Protein AF-A0A357AVV1-F1 (afdb_monomer)

Se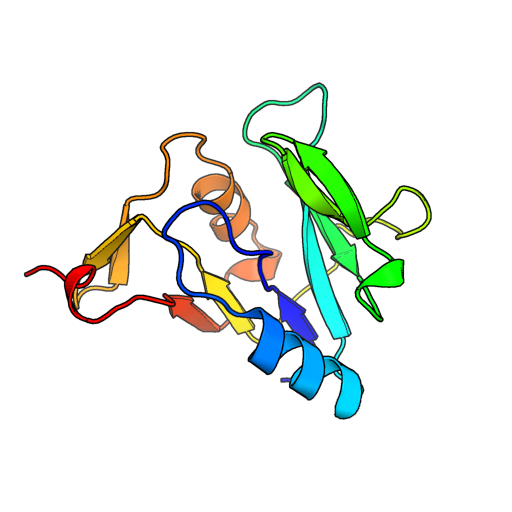quence (125 aa):
AAEVLAYWPARNELDPRPLIAELWGRGARVLLPRCRPDQPGVADLAGVACEADLVVGAFSIMEPGPACAVTSEAAPDVVLVPGVAFDRQGRRLGFGGGYYDRLLALPNLARALKIGLAHAFQVRD

Nearest PDB structures (foldseek):
  2jcb-assembly2_B  TM=8.888E-01  e=8.003E-10  Bacillus anthracis str. Ames
  3hy6-assembly1_A  TM=8.588E-01  e=2.681E-09  Homo sapiens
  3hy4-assembly1_A  TM=8.627E-01  e=3.045E-09  Homo sapiens
  1ydm-assembly1_B  TM=8.196E-01  e=1.574E-07  Bacillus subtilis
  1ydm-assembly1_C  TM=8.164E-01  e=1.477E-07  Bacillus subtilis

Solvent-accessible surface area (backbone atoms only — not comparable to full-atom values): 7191 Å² total; per-residue (Å²): 116,66,28,35,33,44,62,66,63,54,94,87,35,52,76,45,60,72,59,51,53,52,36,41,75,71,69,29,48,36,28,33,57,29,72,42,91,93,40,89,40,42,56,47,38,21,56,49,82,52,75,87,46,43,35,81,45,71,96,77,31,61,19,58,27,90,86,36,62,68,47,92,78,64,60,33,50,32,33,52,40,78,36,66,33,36,33,92,87,71,52,73,40,61,96,74,63,48,37,65,64,54,53,60,64,34,76,56,42,63,81,25,48,76,42,78,46,66,52,77,88,28,54,47,133

Foldseek 3Di:
DLEEEEECDDDPWDHCVVVVVVCLVVNRWYWYWADDPVDFLETFIFTDNDQVQWDQHPPRTTHGDPPTDTDPQDQGQAYEDIAQAAEPVGDGHHPPRNNVVVVCPRPSNVNHHYHYGDDPVRYDD

Secondary structure (DSSP, 8-state):
--EEE-----TTS---HHHHHHHHHTT-EEEEEEE-TTSTT-EEEEEESSGGGEEE-GGG-EEE-TTS-EES----SEEEE--SEEETTS-EE--SS-HHHHHHTSGGGTTSEEEE---GGGEE-

Mean predicted aligned error: 2.96 Å

Radius of gyration: 13.74 Å; Cα contacts (8 Å, |Δi|>4): 246; chains: 1; bounding box: 31×28×39 Å

Structure (mmCIF, N/CA/C/O backbone):
data_AF-A0A357AVV1-F1
#
_entry.id   AF-A0A357AVV1-F1
#
loop_
_atom_site.group_PDB
_atom_site.id
_atom_site.type_symbol
_atom_site.label_atom_id
_atom_si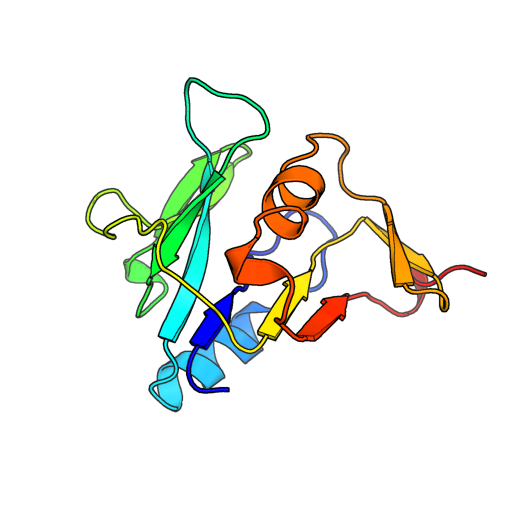te.label_alt_id
_atom_site.label_comp_id
_atom_site.label_asym_id
_atom_site.label_entity_id
_atom_site.label_seq_id
_atom_site.pdbx_PDB_ins_code
_atom_site.Cartn_x
_atom_site.Cartn_y
_atom_site.Cartn_z
_atom_site.occupancy
_atom_site.B_iso_or_equiv
_atom_site.auth_seq_id
_atom_site.auth_comp_id
_atom_site.auth_asym_id
_atom_site.auth_atom_id
_atom_site.pdbx_PDB_model_num
ATOM 1 N N . ALA A 1 1 ? -15.742 0.073 6.469 1.00 67.81 1 ALA A N 1
ATOM 2 C CA . ALA A 1 1 ? -15.177 0.911 5.400 1.00 67.81 1 ALA A CA 1
ATOM 3 C C . ALA A 1 1 ? -15.766 0.434 4.088 1.00 67.81 1 ALA A C 1
ATOM 5 O O . ALA A 1 1 ? -15.775 -0.773 3.866 1.00 67.81 1 ALA A O 1
ATOM 6 N N . ALA A 1 2 ? -16.309 1.349 3.293 1.00 89.38 2 ALA A N 1
ATOM 7 C CA . ALA A 1 2 ? -16.757 1.077 1.933 1.00 89.38 2 ALA A CA 1
ATOM 8 C C . ALA A 1 2 ? -15.579 1.134 0.943 1.00 89.38 2 ALA A C 1
ATOM 10 O O . ALA A 1 2 ? -15.574 0.388 -0.034 1.00 89.38 2 ALA A O 1
ATOM 11 N N . GLU A 1 3 ? -14.558 1.953 1.228 1.00 96.75 3 GLU A N 1
ATOM 12 C CA . GLU A 1 3 ? -13.348 2.092 0.410 1.00 96.75 3 GLU A CA 1
ATOM 13 C C . GLU A 1 3 ? -12.082 2.039 1.280 1.00 96.75 3 GLU A C 1
ATOM 15 O O . GLU A 1 3 ? -11.978 2.727 2.301 1.00 96.75 3 GLU A O 1
ATOM 20 N N . VAL A 1 4 ? -11.118 1.204 0.890 1.00 98.19 4 VAL A N 1
ATOM 21 C CA . VAL A 1 4 ? -9.863 0.984 1.622 1.00 98.19 4 VAL A CA 1
ATOM 22 C C . VAL A 1 4 ? -8.690 1.118 0.663 1.00 98.19 4 VAL A C 1
ATOM 24 O O . VAL A 1 4 ? -8.627 0.417 -0.344 1.00 98.19 4 VAL A O 1
ATOM 27 N N . LEU A 1 5 ? -7.727 1.971 1.003 1.00 98.38 5 LEU A N 1
ATOM 28 C CA . LEU A 1 5 ? -6.416 1.950 0.368 1.00 98.38 5 LEU A CA 1
ATOM 29 C C . LEU A 1 5 ? -5.519 0.939 1.081 1.00 98.38 5 LEU A C 1
ATOM 31 O O . LEU A 1 5 ? -5.237 1.085 2.271 1.00 98.38 5 LEU A O 1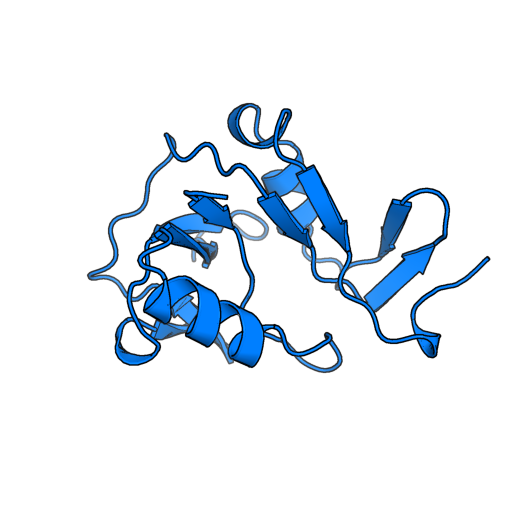
ATOM 35 N N . ALA A 1 6 ? -5.060 -0.064 0.343 1.00 98.12 6 ALA A N 1
ATOM 36 C CA . ALA A 1 6 ? -4.145 -1.089 0.817 1.00 98.12 6 ALA A CA 1
ATOM 37 C C . ALA A 1 6 ? -2.780 -1.000 0.110 1.00 98.12 6 ALA A C 1
ATOM 39 O O . ALA A 1 6 ? -2.498 -0.062 -0.638 1.00 98.12 6 ALA A O 1
ATOM 40 N N . TYR A 1 7 ? -1.920 -1.981 0.368 1.00 97.56 7 TYR A N 1
ATOM 41 C CA . TYR A 1 7 ? -0.654 -2.184 -0.330 1.00 97.56 7 TYR A CA 1
ATOM 42 C C . TYR A 1 7 ? -0.516 -3.651 -0.715 1.00 97.56 7 TYR A C 1
ATOM 44 O O . TYR A 1 7 ? -1.127 -4.515 -0.088 1.00 97.56 7 TYR A O 1
ATOM 52 N N . TRP A 1 8 ? 0.297 -3.936 -1.727 1.00 96.94 8 TRP A N 1
ATOM 53 C CA . TRP A 1 8 ? 0.762 -5.296 -1.964 1.00 96.94 8 TRP A CA 1
ATOM 54 C C . TRP A 1 8 ? 2.104 -5.485 -1.252 1.00 96.94 8 TRP A C 1
ATOM 56 O O . TRP A 1 8 ? 2.953 -4.597 -1.361 1.00 96.94 8 TRP A O 1
ATOM 66 N N . PRO A 1 9 ? 2.300 -6.571 -0.484 1.00 94.12 9 PRO A N 1
ATOM 67 C CA . PRO A 1 9 ? 3.434 -6.674 0.425 1.00 94.12 9 PRO A CA 1
ATOM 68 C C . PRO A 1 9 ? 4.759 -6.738 -0.329 1.00 94.12 9 PRO A C 1
ATOM 70 O O . PRO A 1 9 ? 4.897 -7.469 -1.313 1.00 94.12 9 PRO A O 1
ATOM 73 N N . ALA A 1 10 ? 5.754 -6.020 0.183 1.00 92.00 10 ALA A N 1
ATOM 74 C CA . ALA A 1 10 ? 7.118 -6.050 -0.310 1.00 92.00 10 ALA A CA 1
ATOM 75 C C . ALA A 1 10 ? 8.104 -6.476 0.785 1.00 92.00 10 ALA A C 1
ATOM 77 O O . ALA A 1 10 ? 8.113 -5.949 1.899 1.00 92.00 10 ALA A O 1
ATOM 78 N N . ARG A 1 11 ? 9.032 -7.376 0.435 1.00 90.44 11 ARG A N 1
ATOM 79 C CA . ARG A 1 11 ? 10.144 -7.806 1.303 1.00 90.44 11 ARG A CA 1
ATOM 80 C C . ARG A 1 11 ? 9.647 -8.315 2.669 1.00 90.44 11 ARG A C 1
ATOM 82 O O . ARG A 1 11 ? 9.030 -9.367 2.723 1.00 90.44 11 ARG A O 1
ATOM 89 N N . ASN A 1 12 ? 9.934 -7.578 3.745 1.00 89.69 12 ASN A N 1
ATOM 90 C CA . ASN A 1 12 ? 9.638 -7.946 5.134 1.00 89.69 12 ASN A CA 1
ATOM 91 C C . ASN A 1 12 ? 8.446 -7.160 5.707 1.00 89.69 12 ASN A C 1
ATOM 93 O O . ASN A 1 12 ? 8.330 -7.015 6.924 1.00 89.69 12 ASN A O 1
ATOM 97 N N . GLU A 1 13 ? 7.614 -6.570 4.851 1.00 94.56 13 GLU A N 1
ATOM 98 C CA . GLU A 1 13 ? 6.350 -5.978 5.280 1.00 94.56 13 GLU A CA 1
ATOM 99 C C . GLU A 1 13 ? 5.375 -7.071 5.731 1.00 94.56 13 GLU A C 1
ATOM 101 O O . GLU A 1 13 ? 5.384 -8.186 5.206 1.00 94.56 13 GLU A O 1
ATOM 106 N N . LEU A 1 14 ? 4.507 -6.736 6.689 1.00 96.00 14 LEU A N 1
ATOM 107 C CA . LEU A 1 14 ? 3.407 -7.617 7.065 1.00 96.00 14 LEU A CA 1
ATOM 108 C C . LEU A 1 14 ? 2.509 -7.860 5.846 1.00 96.00 14 LEU A C 1
ATOM 110 O O . LEU A 1 14 ? 2.279 -6.940 5.069 1.00 96.00 14 LEU A O 1
ATOM 114 N N . ASP A 1 15 ? 1.996 -9.076 5.680 1.00 96.75 15 ASP A N 1
ATOM 115 C CA . ASP A 1 15 ? 1.187 -9.453 4.521 1.00 96.75 15 ASP A CA 1
ATOM 116 C C . ASP A 1 15 ? -0.297 -9.057 4.698 1.00 96.75 15 ASP A C 1
ATOM 118 O O . ASP A 1 15 ? -0.988 -9.667 5.520 1.00 96.75 15 ASP A O 1
ATOM 122 N N . PRO A 1 16 ? -0.826 -8.070 3.942 1.00 97.25 16 PRO A N 1
ATOM 123 C CA . PRO A 1 16 ? -2.228 -7.675 4.017 1.00 97.25 16 PRO A CA 1
ATOM 124 C C . PRO A 1 16 ? -3.133 -8.482 3.074 1.00 97.25 16 PRO A C 1
ATOM 126 O O . PRO A 1 16 ? -4.346 -8.272 3.095 1.00 97.25 16 PRO A O 1
ATOM 129 N N . ARG A 1 17 ? -2.602 -9.384 2.232 1.00 97.75 17 ARG A N 1
ATOM 130 C CA . ARG A 1 17 ? -3.383 -10.078 1.190 1.00 97.75 17 ARG A CA 1
ATOM 131 C C . ARG A 1 17 ? -4.593 -10.846 1.734 1.00 97.75 17 ARG A C 1
ATOM 133 O O . ARG A 1 17 ? -5.652 -10.732 1.120 1.00 97.75 17 ARG A O 1
ATOM 140 N N . PRO A 1 18 ? -4.524 -11.541 2.891 1.00 97.75 18 PRO A N 1
ATOM 141 C CA . PRO A 1 18 ? -5.712 -12.173 3.467 1.00 97.75 18 PRO A CA 1
ATOM 142 C C . PRO A 1 18 ? -6.825 -11.170 3.806 1.00 97.75 18 PRO A C 1
ATOM 144 O O . PRO A 1 18 ? -8.000 -11.450 3.585 1.00 97.75 18 PRO A O 1
ATOM 147 N N . LEU A 1 19 ? -6.465 -9.977 4.297 1.00 97.62 19 LEU A N 1
ATOM 148 C CA . LEU A 1 19 ? -7.426 -8.907 4.573 1.00 97.62 19 LEU A CA 1
ATOM 149 C C . LEU A 1 19 ? -7.997 -8.322 3.275 1.00 97.62 19 LEU A C 1
ATOM 151 O O . LEU A 1 19 ? -9.192 -8.053 3.206 1.00 97.62 19 LEU A O 1
ATOM 155 N N . ILE A 1 20 ? -7.170 -8.146 2.244 1.00 98.19 20 ILE A N 1
ATOM 156 C CA . ILE A 1 20 ? -7.617 -7.675 0.925 1.00 98.19 20 ILE A CA 1
ATOM 157 C C . ILE A 1 20 ? -8.635 -8.649 0.315 1.00 98.19 20 ILE A C 1
ATOM 159 O O . ILE A 1 20 ? -9.684 -8.212 -0.153 1.00 98.19 20 ILE A O 1
ATOM 163 N N . ALA A 1 21 ? -8.372 -9.956 0.384 1.00 97.94 21 ALA A N 1
ATOM 164 C CA . ALA A 1 21 ? -9.292 -10.980 -0.105 1.00 97.94 21 ALA A CA 1
ATOM 165 C C . ALA A 1 21 ? -10.657 -10.925 0.604 1.00 97.94 21 ALA A C 1
ATOM 167 O O . ALA A 1 21 ? -11.701 -10.983 -0.045 1.00 97.94 21 ALA A O 1
ATOM 168 N N . GLU A 1 22 ? -10.656 -10.738 1.926 1.00 97.56 22 GLU A N 1
ATOM 169 C CA . GLU A 1 22 ? -11.882 -10.556 2.709 1.00 97.56 22 GLU A CA 1
ATOM 170 C C . GLU A 1 22 ? -12.629 -9.267 2.325 1.00 97.56 22 GLU A C 1
ATOM 172 O O . GLU A 1 22 ? -13.855 -9.262 2.217 1.00 97.56 22 GLU A O 1
ATOM 177 N N . LEU A 1 23 ? -11.908 -8.165 2.090 1.00 97.75 23 LEU A N 1
ATOM 178 C CA . LEU A 1 23 ? -12.500 -6.898 1.652 1.00 97.75 23 LEU A CA 1
ATOM 179 C C . LEU A 1 23 ? -13.187 -7.039 0.288 1.00 97.75 23 LEU A C 1
ATOM 181 O O . LEU A 1 23 ? -14.325 -6.589 0.140 1.00 97.75 23 LEU A O 1
ATOM 185 N N . TRP A 1 24 ? -12.547 -7.715 -0.669 1.00 97.44 24 TRP A N 1
ATOM 186 C CA . TRP A 1 24 ? -13.167 -8.046 -1.954 1.00 97.44 24 TRP A CA 1
ATOM 187 C C . TRP A 1 24 ? -14.418 -8.910 -1.779 1.00 97.44 24 TRP A C 1
ATOM 189 O O . TRP A 1 24 ? -15.458 -8.593 -2.353 1.00 97.44 24 TRP A O 1
ATOM 199 N N . GLY A 1 25 ? -14.364 -9.943 -0.930 1.00 97.12 25 GLY A N 1
ATOM 200 C CA . GLY A 1 25 ? -15.516 -10.806 -0.635 1.00 97.12 25 GLY A CA 1
ATOM 201 C C . GLY A 1 25 ? -16.714 -10.060 -0.032 1.00 97.12 25 GLY A C 1
ATOM 202 O O . GLY A 1 25 ? -17.860 -10.459 -0.226 1.00 97.12 25 GLY A O 1
ATOM 203 N N . ARG A 1 26 ? -16.464 -8.938 0.650 1.00 96.25 26 ARG A N 1
ATOM 204 C CA . ARG A 1 26 ? -17.495 -8.047 1.208 1.00 96.25 26 ARG A CA 1
ATOM 205 C C . ARG A 1 26 ? -17.979 -6.969 0.235 1.00 96.25 26 ARG A C 1
ATOM 207 O O . ARG A 1 26 ? -18.829 -6.167 0.614 1.00 96.25 26 ARG 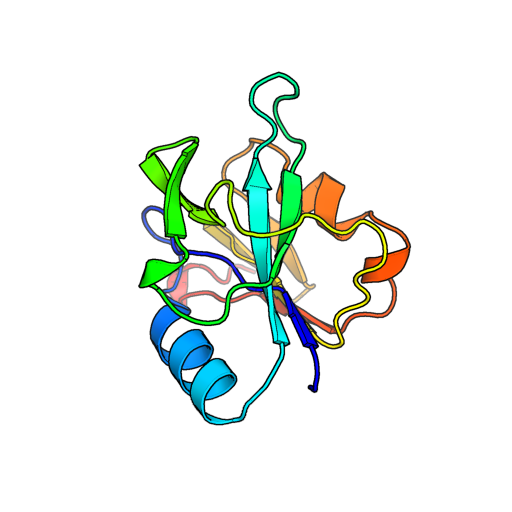A O 1
ATOM 214 N N . GLY A 1 27 ? -17.434 -6.915 -0.980 1.00 96.12 27 GLY A N 1
ATOM 215 C CA . GLY A 1 27 ? -17.748 -5.882 -1.969 1.00 96.12 27 GLY A CA 1
ATOM 216 C C . GLY A 1 27 ? -17.179 -4.501 -1.633 1.00 96.12 27 GLY A C 1
ATOM 217 O O . GLY A 1 27 ? -17.664 -3.501 -2.160 1.00 96.12 27 GLY A O 1
ATOM 218 N N . ALA A 1 28 ? -16.175 -4.416 -0.754 1.00 96.94 28 ALA A N 1
ATOM 219 C CA . ALA A 1 28 ? -15.483 -3.159 -0.496 1.00 96.94 28 ALA A CA 1
ATOM 220 C C . ALA A 1 28 ? -14.619 -2.768 -1.704 1.00 96.94 28 ALA A C 1
ATOM 222 O O . ALA A 1 28 ? -13.991 -3.615 -2.343 1.00 96.94 28 ALA A O 1
ATOM 223 N N . ARG A 1 29 ? -14.535 -1.466 -1.991 1.00 97.38 29 ARG A N 1
ATOM 224 C CA . ARG A 1 29 ? -13.629 -0.946 -3.015 1.00 97.38 29 ARG A CA 1
ATOM 225 C C . ARG A 1 29 ? -12.208 -0.926 -2.459 1.00 97.38 29 ARG A C 1
ATOM 227 O O . ARG A 1 29 ? -11.902 -0.143 -1.561 1.00 97.38 29 ARG A O 1
ATOM 234 N N . VAL A 1 30 ? -11.341 -1.783 -2.990 1.00 98.31 30 VAL A N 1
ATOM 235 C CA . VAL A 1 30 ? -9.919 -1.804 -2.630 1.00 98.31 30 VAL A CA 1
ATOM 236 C C . VAL A 1 30 ? -9.134 -0.992 -3.649 1.00 98.31 30 VAL A C 1
ATOM 238 O O . VAL A 1 30 ? -9.205 -1.240 -4.852 1.00 98.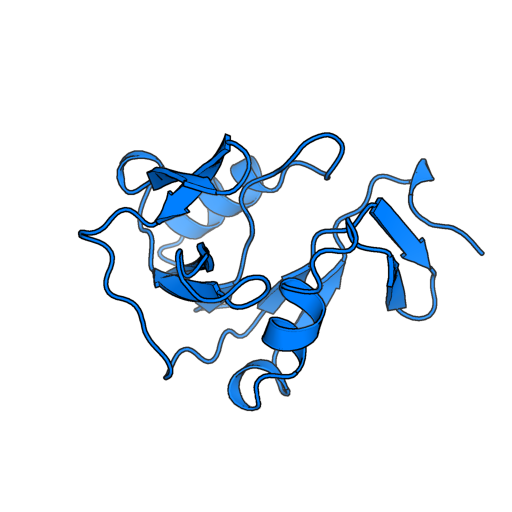31 30 VAL A O 1
ATOM 241 N N . LEU A 1 31 ? -8.383 -0.015 -3.156 1.00 98.38 31 LEU A N 1
ATOM 242 C CA . LEU A 1 31 ? -7.416 0.752 -3.927 1.00 98.38 31 LEU A CA 1
ATOM 243 C C . LEU A 1 31 ? -6.014 0.227 -3.626 1.00 98.38 31 LEU A C 1
ATOM 245 O O . LEU A 1 31 ? -5.707 -0.080 -2.473 1.00 98.38 31 LEU A O 1
ATOM 249 N N . LEU A 1 32 ? -5.153 0.189 -4.638 1.00 98.12 32 LEU A N 1
ATOM 250 C CA . LEU A 1 32 ? -3.715 -0.023 -4.477 1.00 98.12 32 LEU A CA 1
ATOM 251 C C . LEU A 1 32 ? -2.934 1.100 -5.175 1.00 98.12 32 LEU A C 1
ATOM 253 O O . LEU A 1 32 ? -3.425 1.673 -6.157 1.00 98.12 32 LEU A O 1
ATOM 257 N N . PRO A 1 33 ? -1.726 1.433 -4.685 1.00 97.00 33 PRO A N 1
ATOM 258 C CA . PRO A 1 33 ? -0.844 2.363 -5.369 1.00 97.00 33 PRO A CA 1
ATOM 259 C C . PRO A 1 33 ? -0.274 1.736 -6.649 1.00 97.00 33 PRO A C 1
ATOM 261 O O . PRO A 1 33 ? 0.123 0.572 -6.659 1.00 97.00 33 PRO A O 1
ATOM 264 N N . ARG A 1 34 ? -0.186 2.537 -7.711 1.00 97.06 34 ARG A N 1
ATOM 265 C CA . ARG A 1 34 ? 0.529 2.233 -8.954 1.00 97.06 34 ARG A CA 1
ATOM 266 C C . ARG A 1 34 ? 1.613 3.278 -9.174 1.00 97.06 34 ARG A C 1
ATOM 268 O O . ARG A 1 34 ? 1.303 4.465 -9.287 1.00 97.06 34 ARG A O 1
ATOM 275 N N . CYS A 1 35 ? 2.874 2.869 -9.208 1.00 95.44 35 CYS A N 1
ATOM 276 C CA . CYS A 1 35 ? 4.000 3.784 -9.355 1.00 95.44 35 CYS A CA 1
ATOM 277 C C . CYS A 1 35 ? 3.985 4.434 -10.744 1.00 95.44 35 CYS A C 1
ATOM 279 O O . CYS A 1 35 ? 3.749 3.769 -11.753 1.00 95.44 35 CYS A O 1
ATOM 281 N N . ARG A 1 36 ? 4.280 5.737 -10.819 1.00 93.94 36 ARG A N 1
ATOM 282 C CA . ARG A 1 36 ? 4.470 6.418 -12.105 1.00 93.94 36 ARG A CA 1
ATOM 283 C C . ARG A 1 36 ? 5.881 6.129 -12.636 1.00 93.94 36 ARG A C 1
ATOM 285 O O . ARG A 1 36 ? 6.837 6.531 -11.970 1.00 93.94 36 ARG A O 1
ATOM 292 N N . PRO A 1 37 ? 6.041 5.511 -13.824 1.00 88.56 37 PRO A N 1
ATOM 293 C CA . PRO A 1 37 ? 7.359 5.154 -14.360 1.00 88.56 37 PRO A CA 1
ATOM 294 C C . PRO A 1 37 ? 8.325 6.343 -14.463 1.00 88.56 37 PRO A C 1
ATOM 296 O O . PRO A 1 37 ? 9.499 6.218 -14.128 1.00 88.56 37 PRO A O 1
ATOM 299 N N . ASP A 1 38 ? 7.808 7.515 -14.841 1.00 91.81 38 ASP A N 1
ATOM 300 C CA . ASP A 1 38 ? 8.616 8.710 -15.119 1.00 91.81 38 ASP A CA 1
ATOM 301 C C . ASP A 1 38 ? 8.739 9.672 -13.923 1.00 91.81 38 ASP A C 1
ATOM 303 O O . ASP A 1 38 ? 9.336 10.742 -14.039 1.00 91.81 38 ASP A O 1
ATOM 307 N N . GLN A 1 39 ? 8.148 9.341 -12.768 1.00 93.19 39 GLN A N 1
ATOM 308 C CA . GLN A 1 39 ? 8.118 10.219 -11.590 1.00 93.19 39 GLN A CA 1
ATOM 309 C C . GLN A 1 39 ? 8.435 9.430 -10.310 1.00 93.19 39 GLN A C 1
ATOM 311 O O . GLN A 1 39 ? 7.521 9.052 -9.568 1.00 93.19 39 GLN A O 1
ATOM 316 N N . PRO A 1 40 ? 9.728 9.195 -10.012 1.00 91.94 40 PRO A N 1
ATOM 317 C CA . PRO A 1 40 ? 10.142 8.472 -8.818 1.00 91.94 40 PRO A CA 1
ATOM 318 C C . PRO A 1 40 ? 9.540 9.058 -7.539 1.00 91.94 40 PRO A C 1
ATOM 320 O O . PRO A 1 40 ? 9.612 10.259 -7.274 1.00 91.94 40 PRO A O 1
ATOM 323 N N . GLY A 1 41 ? 8.967 8.186 -6.716 1.00 93.00 41 GLY A N 1
ATOM 324 C CA . GLY A 1 41 ? 8.338 8.568 -5.455 1.00 93.00 41 GLY A CA 1
ATOM 325 C C . GLY A 1 41 ? 6.887 9.033 -5.579 1.00 93.00 41 GLY A C 1
ATOM 326 O O . GLY A 1 41 ? 6.307 9.400 -4.558 1.00 93.00 41 GLY A O 1
ATOM 327 N N . VAL A 1 42 ? 6.302 9.019 -6.780 1.00 94.56 42 VAL A N 1
ATOM 328 C CA . VAL A 1 42 ? 4.891 9.344 -7.031 1.00 94.56 42 VAL A CA 1
ATOM 329 C C . VAL A 1 42 ? 4.136 8.082 -7.443 1.00 94.56 42 VAL A C 1
ATOM 331 O O . VAL A 1 42 ? 4.574 7.340 -8.322 1.00 94.56 42 VAL A O 1
ATOM 334 N N . ALA A 1 43 ? 2.983 7.851 -6.817 1.00 95.00 43 ALA A N 1
ATOM 335 C CA . ALA A 1 43 ? 2.067 6.776 -7.174 1.00 95.00 43 ALA A CA 1
ATOM 336 C C . ALA A 1 43 ? 0.651 7.323 -7.363 1.00 95.00 43 ALA A C 1
ATOM 338 O O . ALA A 1 43 ? 0.211 8.193 -6.611 1.00 95.00 43 ALA A O 1
ATOM 339 N N . ASP A 1 44 ? -0.046 6.786 -8.358 1.00 95.94 44 ASP A N 1
ATOM 340 C CA . ASP A 1 44 ? -1.479 6.971 -8.545 1.00 95.94 44 ASP A CA 1
ATOM 341 C C . ASP A 1 44 ? -2.257 5.916 -7.757 1.00 95.94 44 ASP A C 1
ATOM 343 O O . ASP A 1 44 ? -1.720 4.865 -7.408 1.00 95.94 44 ASP A O 1
ATOM 347 N N . LEU A 1 45 ? -3.537 6.174 -7.499 1.00 97.31 45 LEU A N 1
ATOM 348 C CA . LEU A 1 45 ? -4.439 5.197 -6.895 1.00 97.31 45 LEU A CA 1
ATOM 349 C C . LEU A 1 45 ? -5.299 4.563 -7.979 1.00 97.31 45 LEU A C 1
ATOM 351 O O . LEU A 1 45 ? -5.894 5.274 -8.789 1.00 97.31 45 LEU A O 1
ATOM 355 N N . ALA A 1 46 ? -5.400 3.238 -7.977 1.00 97.94 46 ALA A N 1
ATOM 356 C CA . ALA A 1 46 ? -6.291 2.509 -8.868 1.00 97.94 46 ALA A CA 1
ATOM 357 C C . ALA A 1 46 ? -7.060 1.433 -8.097 1.00 97.94 46 ALA A C 1
ATOM 359 O O . ALA A 1 46 ? -6.535 0.812 -7.171 1.00 97.94 46 ALA A O 1
ATOM 360 N N . GLY A 1 47 ? -8.327 1.254 -8.471 1.00 97.56 47 GLY A N 1
ATOM 361 C CA . GLY A 1 47 ? -9.188 0.227 -7.895 1.00 97.56 47 GLY A CA 1
ATOM 362 C C . GLY A 1 47 ? -8.895 -1.141 -8.490 1.00 97.56 47 GLY A C 1
ATOM 363 O O . GLY A 1 47 ? -8.667 -1.245 -9.693 1.00 97.56 47 GLY A O 1
ATOM 364 N N . VAL A 1 48 ? -8.933 -2.165 -7.645 1.00 97.81 48 VAL A N 1
ATOM 365 C CA . VAL A 1 48 ? -8.751 -3.570 -8.024 1.00 97.81 48 VAL A CA 1
ATOM 366 C C . VAL A 1 48 ? -9.855 -4.408 -7.389 1.00 97.81 48 VAL A C 1
ATOM 368 O O . VAL A 1 48 ? -10.237 -4.174 -6.239 1.00 97.81 48 VAL A O 1
ATOM 371 N N . ALA A 1 49 ? -10.385 -5.366 -8.140 1.00 96.31 49 ALA A N 1
ATOM 372 C CA . ALA A 1 49 ? -11.448 -6.267 -7.708 1.00 96.31 49 ALA A CA 1
ATOM 373 C C . ALA A 1 49 ? -10.916 -7.660 -7.349 1.00 96.31 49 ALA A C 1
ATOM 375 O O . ALA A 1 49 ? -11.561 -8.386 -6.594 1.00 9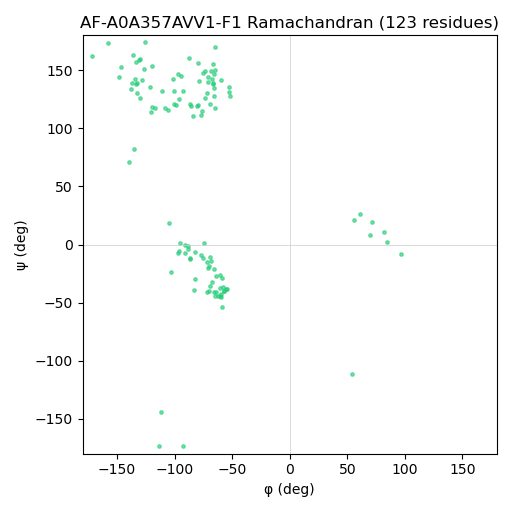6.31 49 ALA A O 1
ATOM 376 N N . CYS A 1 50 ? -9.757 -8.043 -7.886 1.00 96.75 50 CYS A N 1
ATOM 377 C CA . CYS A 1 50 ? -9.114 -9.314 -7.588 1.00 96.75 50 CYS A CA 1
ATOM 378 C C . CYS A 1 50 ? -7.607 -9.284 -7.881 1.00 96.75 50 CYS A C 1
ATOM 380 O O . CYS A 1 50 ? -7.079 -8.340 -8.463 1.00 96.75 50 CYS A O 1
ATOM 382 N N . GLU A 1 51 ? -6.903 -10.353 -7.510 1.00 96.94 51 GLU A N 1
ATOM 383 C CA . GLU A 1 51 ? -5.465 -10.487 -7.774 1.00 96.94 51 GLU A CA 1
ATOM 384 C C . GLU A 1 51 ? -5.133 -10.550 -9.277 1.00 96.94 51 GLU A C 1
ATOM 386 O O . GLU A 1 51 ? -4.061 -10.111 -9.681 1.00 96.94 51 GLU A O 1
ATOM 391 N N . ALA A 1 52 ? -6.062 -11.016 -10.122 1.00 97.25 52 ALA A N 1
ATOM 392 C CA . ALA A 1 52 ? -5.869 -11.062 -11.576 1.00 97.25 52 ALA A CA 1
ATOM 393 C C . ALA A 1 52 ? -5.820 -9.668 -12.233 1.00 97.25 52 ALA A C 1
ATOM 395 O O . ALA A 1 52 ? -5.372 -9.546 -13.372 1.00 97.25 52 ALA A O 1
ATOM 396 N N . ASP A 1 53 ? -6.234 -8.620 -11.514 1.00 97.56 53 ASP A N 1
ATOM 397 C CA . ASP A 1 53 ? -6.105 -7.232 -11.962 1.00 97.56 53 ASP A CA 1
ATOM 398 C C . ASP A 1 53 ? -4.672 -6.700 -11.815 1.00 97.56 53 ASP A C 1
ATOM 400 O O . ASP A 1 53 ? -4.369 -5.594 -12.273 1.00 97.56 53 ASP A O 1
ATOM 404 N N . LEU A 1 54 ? -3.789 -7.452 -11.151 1.00 97.81 54 LEU A N 1
ATOM 405 C CA . LEU A 1 54 ? -2.438 -7.024 -10.829 1.00 97.81 54 LEU A CA 1
ATOM 406 C C . LEU A 1 54 ? -1.414 -7.532 -11.841 1.00 97.81 54 LEU A C 1
ATOM 408 O O . LEU A 1 54 ? -1.492 -8.645 -12.357 1.00 97.81 54 LEU A O 1
ATOM 412 N N . VAL A 1 55 ? -0.384 -6.723 -12.061 1.00 97.44 55 VAL A N 1
ATOM 413 C CA . VAL A 1 55 ? 0.785 -7.068 -12.875 1.00 97.44 55 VAL A CA 1
ATOM 414 C C . VAL A 1 55 ? 2.059 -6.742 -12.108 1.00 97.44 55 VAL A C 1
ATOM 416 O O . VAL A 1 55 ? 2.049 -5.921 -11.193 1.00 97.44 55 VAL A O 1
ATOM 419 N N . VAL A 1 56 ? 3.175 -7.365 -12.486 1.00 96.75 56 VAL A N 1
ATOM 420 C CA . VAL A 1 56 ? 4.482 -7.020 -11.914 1.00 96.75 56 VAL A CA 1
ATOM 421 C C . VAL A 1 56 ? 4.837 -5.586 -12.317 1.00 96.75 56 VAL A C 1
ATOM 423 O O . VAL A 1 56 ? 4.969 -5.287 -13.503 1.00 96.75 56 VAL A O 1
ATOM 426 N N . GLY A 1 57 ? 4.969 -4.711 -11.322 1.00 92.56 57 GLY A N 1
ATOM 427 C CA . GLY A 1 57 ? 5.263 -3.289 -11.463 1.00 92.56 57 GLY A CA 1
ATOM 428 C C . GLY A 1 57 ? 6.654 -2.913 -10.950 1.00 92.56 57 GLY A C 1
ATOM 429 O O . GLY A 1 57 ? 7.630 -3.663 -11.092 1.00 92.56 57 GLY A O 1
ATOM 430 N N . ALA A 1 58 ? 6.765 -1.721 -10.360 1.00 87.88 58 ALA A N 1
ATOM 431 C CA . ALA A 1 58 ? 8.034 -1.218 -9.858 1.00 87.88 58 ALA A CA 1
ATOM 432 C C . ALA A 1 58 ? 8.551 -2.082 -8.697 1.00 87.88 58 ALA A C 1
ATOM 434 O O . ALA A 1 58 ? 7.795 -2.684 -7.937 1.00 87.88 58 ALA A O 1
ATOM 435 N N . PHE A 1 59 ? 9.877 -2.157 -8.555 1.00 86.19 59 PHE A N 1
ATOM 436 C CA . PHE A 1 59 ? 10.541 -2.922 -7.488 1.00 86.19 59 PHE A CA 1
ATOM 437 C C . PHE A 1 59 ? 10.153 -4.414 -7.421 1.00 86.19 59 PHE A C 1
ATOM 439 O O . PHE A 1 59 ? 10.370 -5.047 -6.390 1.00 86.19 59 PHE A O 1
ATOM 446 N N . SER A 1 60 ? 9.631 -4.982 -8.519 1.00 90.25 60 SER A N 1
ATOM 447 C CA . SER A 1 60 ? 9.079 -6.348 -8.577 1.00 90.25 60 SER A CA 1
ATOM 448 C C . SER A 1 60 ? 7.879 -6.578 -7.644 1.00 90.25 60 SER A C 1
ATOM 450 O O . SER A 1 60 ? 7.636 -7.704 -7.215 1.00 90.25 60 SER A O 1
ATOM 452 N N . ILE A 1 61 ? 7.139 -5.516 -7.316 1.00 92.00 61 ILE A N 1
ATOM 453 C CA . ILE A 1 61 ? 5.909 -5.563 -6.517 1.00 92.00 61 ILE A CA 1
ATOM 454 C C . ILE A 1 61 ? 4.714 -5.635 -7.473 1.00 92.00 61 ILE A C 1
ATOM 456 O O . ILE A 1 61 ? 4.752 -5.053 -8.555 1.00 92.00 61 ILE A O 1
ATOM 460 N N . MET A 1 62 ? 3.658 -6.356 -7.097 1.00 96.81 62 MET A N 1
ATOM 461 C CA . MET A 1 62 ? 2.420 -6.367 -7.877 1.00 96.81 62 MET A CA 1
ATOM 462 C C . MET A 1 62 ? 1.686 -5.032 -7.720 1.00 96.81 62 MET A C 1
ATOM 464 O O . MET A 1 62 ? 1.451 -4.574 -6.602 1.00 96.81 62 MET A O 1
ATOM 468 N N . GLU A 1 63 ? 1.296 -4.432 -8.836 1.00 97.31 63 GLU A N 1
ATOM 469 C CA . GLU A 1 63 ? 0.570 -3.163 -8.897 1.00 97.31 63 GLU A CA 1
ATOM 470 C C . GLU A 1 63 ? -0.664 -3.307 -9.802 1.00 97.31 63 GLU A C 1
ATOM 472 O O . GLU A 1 63 ? -0.702 -4.212 -10.641 1.00 97.31 63 GLU A O 1
ATOM 477 N N . PRO A 1 64 ? -1.676 -2.427 -9.680 1.00 97.94 64 PRO A N 1
ATOM 478 C CA . PRO A 1 64 ? -2.818 -2.417 -10.591 1.00 97.94 64 PRO A CA 1
ATOM 479 C C . PRO A 1 64 ? -2.388 -2.372 -12.060 1.00 97.94 64 PRO A C 1
ATOM 481 O O . PRO A 1 64 ? -1.624 -1.499 -12.477 1.00 97.94 64 PRO A O 1
ATOM 484 N N . GLY A 1 65 ? -2.909 -3.289 -12.870 1.00 97.19 65 GLY A N 1
ATOM 485 C CA . GLY A 1 65 ? -2.600 -3.371 -14.291 1.00 97.19 65 GLY A CA 1
ATOM 486 C C . GLY A 1 65 ? -3.091 -2.158 -15.091 1.00 97.19 65 GLY A C 1
ATOM 487 O O . GLY A 1 65 ? -3.867 -1.340 -14.589 1.00 97.19 65 GLY A O 1
ATOM 488 N N . PRO A 1 66 ? -2.692 -2.029 -16.369 1.00 94.62 66 PRO A N 1
ATOM 489 C CA . PRO A 1 66 ? -3.077 -0.896 -17.218 1.00 94.62 66 PRO A CA 1
ATOM 490 C C . PRO A 1 66 ? -4.591 -0.733 -17.407 1.00 94.62 66 PRO A C 1
ATOM 492 O O . PRO A 1 66 ? -5.065 0.385 -17.587 1.00 94.62 66 PRO A O 1
ATOM 495 N N . ALA A 1 67 ? -5.347 -1.835 -17.336 1.00 95.75 67 ALA A N 1
ATOM 496 C CA . ALA A 1 67 ? -6.808 -1.829 -17.422 1.00 95.75 67 ALA A CA 1
ATOM 497 C C . ALA A 1 67 ? -7.486 -1.224 -16.178 1.00 95.75 67 ALA A C 1
ATOM 499 O O . ALA A 1 67 ? -8.635 -0.790 -16.254 1.00 95.75 67 ALA A O 1
ATOM 500 N N . CYS A 1 68 ? -6.782 -1.156 -15.042 1.00 96.94 68 CYS A N 1
ATOM 501 C CA . CYS A 1 68 ? -7.287 -0.510 -13.838 1.00 96.94 68 CYS A CA 1
ATOM 502 C C . CYS A 1 68 ? -7.197 1.010 -14.002 1.00 96.94 68 CYS A C 1
ATOM 504 O O . CYS A 1 68 ? -6.101 1.580 -14.098 1.00 96.94 68 CYS A O 1
ATOM 506 N N . ALA A 1 69 ? -8.355 1.671 -14.029 1.00 95.56 69 ALA A N 1
ATOM 507 C CA . ALA A 1 69 ? -8.435 3.120 -14.130 1.00 95.56 69 ALA A CA 1
ATOM 508 C C . ALA A 1 69 ? -7.846 3.782 -12.876 1.00 95.56 69 ALA A C 1
ATOM 510 O O . ALA A 1 69 ? -8.237 3.474 -11.745 1.00 95.56 69 ALA A O 1
ATOM 511 N N . VAL A 1 70 ? -6.915 4.713 -13.088 1.00 95.56 70 VAL A N 1
ATOM 512 C CA . VAL A 1 70 ? -6.412 5.576 -12.015 1.00 95.56 70 VAL A CA 1
ATOM 513 C C . VAL A 1 70 ? -7.431 6.644 -11.672 1.00 95.56 70 VAL A C 1
ATOM 515 O O . VAL A 1 70 ? -8.162 7.126 -12.535 1.00 95.56 70 VAL A O 1
ATOM 518 N N . THR A 1 71 ? -7.465 7.034 -10.405 1.00 91.94 71 THR A N 1
ATOM 519 C CA . THR A 1 71 ? -8.355 8.078 -9.912 1.00 91.94 71 THR A CA 1
ATOM 520 C C . THR A 1 71 ? -7.620 8.999 -8.947 1.00 91.94 71 THR A C 1
ATOM 522 O O . THR A 1 71 ? -6.917 8.558 -8.039 1.00 91.94 71 THR A O 1
ATOM 525 N N . SER A 1 72 ? -7.805 10.302 -9.141 1.00 86.44 72 SER A N 1
ATOM 526 C CA . SER A 1 72 ? -7.394 11.345 -8.197 1.00 86.44 72 SER A CA 1
ATOM 527 C C . SER A 1 72 ? -8.498 11.700 -7.197 1.00 86.44 72 SER A C 1
ATOM 529 O O . SER A 1 72 ? -8.262 12.478 -6.279 1.00 86.44 72 SER A O 1
ATOM 531 N N . GLU A 1 73 ? -9.703 11.158 -7.385 1.00 87.81 73 GLU A N 1
ATOM 532 C CA . GLU A 1 73 ? -10.903 11.492 -6.606 1.00 87.81 73 GLU A CA 1
ATOM 533 C C . GLU A 1 73 ? -11.169 10.508 -5.462 1.00 87.81 73 GLU A C 1
ATOM 535 O O . GLU A 1 73 ? -12.060 10.740 -4.650 1.00 87.81 73 GLU A O 1
ATOM 540 N N . ALA A 1 74 ? -10.406 9.413 -5.386 1.00 92.31 74 ALA A N 1
ATOM 541 C CA . ALA A 1 74 ? -10.510 8.439 -4.303 1.00 92.31 74 ALA A CA 1
ATOM 542 C C . ALA A 1 74 ? -10.408 9.113 -2.929 1.00 92.31 74 ALA A C 1
ATOM 544 O O . ALA A 1 74 ? -9.520 9.930 -2.707 1.00 92.31 74 ALA A O 1
ATOM 545 N N . ALA A 1 75 ? -11.272 8.743 -1.993 1.00 94.81 75 ALA A N 1
ATOM 546 C CA . ALA A 1 75 ? -11.299 9.304 -0.646 1.00 94.81 75 ALA A CA 1
ATOM 547 C C . ALA A 1 75 ? -11.562 8.158 0.341 1.00 94.81 75 ALA A C 1
ATOM 549 O O . ALA A 1 75 ? -12.666 8.046 0.875 1.00 94.81 75 ALA A O 1
ATOM 550 N N . PRO A 1 76 ? -10.570 7.269 0.544 1.00 96.81 76 PRO A N 1
ATOM 551 C CA . PRO A 1 76 ? -10.776 6.040 1.292 1.00 96.81 76 PRO A CA 1
ATOM 552 C C . PRO A 1 76 ? -11.091 6.328 2.761 1.00 96.81 76 PRO A C 1
ATOM 554 O O . PRO A 1 76 ? -10.533 7.244 3.367 1.00 96.81 76 PRO A O 1
ATOM 557 N N . ASP A 1 77 ? -11.917 5.478 3.369 1.00 97.25 77 ASP A N 1
ATOM 558 C CA . ASP A 1 77 ? -12.202 5.553 4.804 1.00 97.25 77 ASP A CA 1
ATOM 559 C C . ASP A 1 77 ? -10.965 5.163 5.629 1.00 97.25 77 ASP A C 1
ATOM 561 O O . ASP A 1 77 ? -10.720 5.689 6.719 1.00 97.25 77 ASP A O 1
ATOM 565 N N . VAL A 1 78 ? -10.194 4.201 5.109 1.00 98.00 78 VAL A N 1
ATOM 566 C CA . VAL A 1 78 ? -9.039 3.585 5.769 1.00 98.00 78 VAL A CA 1
ATOM 567 C C . VAL A 1 78 ? -7.860 3.507 4.807 1.00 98.00 78 VAL A C 1
ATOM 569 O O . VAL A 1 78 ? -8.012 3.115 3.652 1.00 98.00 78 VAL A O 1
ATOM 572 N N . VAL A 1 79 ? -6.669 3.817 5.316 1.00 98.19 79 VAL A N 1
ATOM 573 C CA . VAL A 1 79 ? -5.391 3.583 4.641 1.00 98.19 79 VAL A CA 1
ATOM 574 C C . VAL A 1 79 ? -4.571 2.603 5.472 1.00 98.19 79 VAL A C 1
ATOM 576 O O . VAL A 1 79 ? -4.197 2.908 6.608 1.00 98.19 79 VAL A O 1
ATOM 579 N N . LEU A 1 80 ? -4.265 1.442 4.899 1.00 98.19 80 LEU A N 1
ATOM 580 C CA . LEU A 1 80 ? -3.274 0.518 5.438 1.00 98.19 80 LEU A CA 1
ATOM 581 C C . LEU A 1 80 ? -1.889 1.014 5.028 1.00 98.19 80 LEU A C 1
ATOM 583 O O . LEU A 1 80 ? -1.586 1.154 3.841 1.00 98.19 80 LEU A O 1
ATOM 587 N N . VAL A 1 81 ? -1.059 1.315 6.019 1.00 97.44 81 VAL A N 1
ATOM 588 C CA . VAL A 1 81 ? 0.245 1.940 5.817 1.00 97.44 81 VAL A CA 1
ATOM 589 C C . VAL A 1 81 ? 1.344 0.894 6.031 1.00 97.44 81 VAL A C 1
ATOM 591 O O . VAL A 1 81 ? 1.496 0.418 7.160 1.00 97.44 81 VAL A O 1
ATOM 594 N N . PRO A 1 82 ? 2.132 0.545 4.998 1.00 96.38 82 PRO A N 1
ATOM 595 C CA . PRO A 1 82 ? 3.274 -0.345 5.135 1.00 96.38 82 PRO A CA 1
ATOM 596 C C . PRO A 1 82 ? 4.500 0.386 5.691 1.00 96.38 82 PRO A C 1
ATOM 598 O O . PRO A 1 82 ? 4.663 1.605 5.540 1.00 96.38 82 PRO A O 1
ATOM 601 N N . GLY A 1 83 ? 5.409 -0.360 6.312 1.00 95.50 83 GLY A N 1
ATOM 602 C CA . GLY A 1 83 ? 6.636 0.195 6.868 1.00 95.50 83 GLY A CA 1
ATOM 603 C C . GLY A 1 83 ? 7.621 -0.863 7.349 1.00 95.50 83 GLY A C 1
ATOM 604 O O . GLY A 1 83 ? 7.278 -2.019 7.579 1.00 95.50 83 GLY A O 1
ATOM 605 N N . VAL A 1 84 ? 8.868 -0.428 7.511 1.00 95.38 84 VAL A N 1
ATOM 606 C CA . VAL A 1 84 ? 9.971 -1.224 8.063 1.00 95.38 84 VAL A CA 1
ATOM 607 C C . VAL A 1 84 ? 9.944 -1.187 9.586 1.00 95.38 84 VAL A C 1
ATOM 609 O O . VAL A 1 84 ? 10.195 -2.204 10.231 1.00 95.38 84 VAL A O 1
ATOM 612 N N . ALA A 1 85 ? 9.633 -0.020 10.148 1.00 95.88 85 ALA A N 1
ATOM 613 C CA . ALA A 1 85 ? 9.480 0.186 11.576 1.00 95.88 85 ALA A CA 1
ATOM 614 C C . ALA A 1 85 ? 8.409 1.240 11.856 1.00 95.88 85 ALA A C 1
ATOM 616 O O . ALA A 1 85 ? 8.166 2.141 11.047 1.00 95.88 85 ALA A O 1
ATOM 617 N N . PHE A 1 86 ? 7.802 1.119 13.025 1.00 97.19 86 PHE A N 1
ATOM 618 C CA . PHE A 1 86 ? 6.814 2.041 13.558 1.00 97.19 86 PHE A CA 1
ATOM 619 C C . PHE A 1 86 ? 7.119 2.295 15.026 1.00 97.19 86 PHE A C 1
ATOM 621 O O . PHE A 1 86 ? 7.801 1.495 15.667 1.00 97.19 86 PHE A O 1
ATOM 628 N N . ASP A 1 87 ? 6.555 3.357 15.575 1.00 96.00 87 ASP A N 1
ATOM 629 C CA . ASP A 1 87 ? 6.472 3.517 17.019 1.00 96.00 87 ASP A CA 1
ATOM 630 C C . ASP A 1 87 ? 5.046 3.765 17.497 1.00 96.00 87 ASP A C 1
ATOM 632 O O . ASP A 1 87 ? 4.103 3.927 16.717 1.00 96.00 87 ASP A O 1
ATOM 636 N N . ARG A 1 88 ? 4.889 3.798 18.820 1.00 93.75 88 ARG A N 1
ATOM 637 C CA . ARG A 1 88 ? 3.592 3.995 19.477 1.00 93.75 88 ARG A CA 1
ATOM 638 C C . ARG A 1 88 ? 3.019 5.405 19.311 1.00 93.75 88 ARG A C 1
ATOM 640 O O . ARG A 1 88 ? 1.858 5.619 19.639 1.00 93.75 88 ARG A O 1
ATOM 647 N N . GLN A 1 89 ? 3.804 6.353 18.801 1.00 94.56 89 GLN A N 1
ATOM 648 C CA . GLN A 1 89 ? 3.358 7.715 18.490 1.00 94.56 89 GLN A CA 1
ATOM 649 C C . GLN A 1 89 ? 2.855 7.824 17.041 1.00 94.56 89 GLN A C 1
ATOM 651 O O . GLN A 1 89 ? 2.425 8.895 16.617 1.00 94.56 89 GLN A O 1
ATOM 656 N N . GLY A 1 90 ? 2.892 6.726 16.278 1.00 92.69 90 GLY A N 1
ATOM 657 C CA . GLY A 1 90 ? 2.455 6.683 14.886 1.00 92.69 90 GLY A CA 1
ATOM 658 C C . GLY A 1 90 ? 3.508 7.185 13.900 1.00 92.69 90 GLY A C 1
ATOM 659 O O . GLY A 1 90 ? 3.190 7.373 12.724 1.00 92.69 90 GLY A O 1
ATOM 660 N N . ARG A 1 91 ? 4.760 7.391 14.335 1.00 94.88 91 ARG A N 1
ATOM 661 C CA . ARG A 1 91 ? 5.860 7.664 13.404 1.00 94.88 91 ARG A CA 1
ATOM 662 C C . ARG A 1 91 ? 6.216 6.367 12.682 1.00 94.88 91 ARG A C 1
ATOM 664 O O . ARG A 1 91 ? 6.060 5.263 13.207 1.00 94.88 91 ARG A O 1
ATOM 671 N N . ARG A 1 92 ? 6.683 6.512 11.445 1.00 95.38 92 ARG A N 1
ATOM 672 C CA . ARG A 1 92 ? 6.920 5.403 10.521 1.00 95.38 92 ARG A CA 1
ATOM 673 C C . ARG A 1 92 ? 8.244 5.581 9.800 1.00 95.38 92 ARG A C 1
ATOM 675 O O . ARG A 1 92 ? 8.546 6.666 9.313 1.00 95.38 92 ARG A O 1
ATOM 682 N N . LEU A 1 93 ? 8.966 4.480 9.642 1.00 95.44 93 LEU A N 1
ATOM 683 C CA . LEU A 1 93 ? 10.107 4.363 8.745 1.00 95.44 93 LEU A CA 1
ATOM 684 C C . LEU A 1 93 ? 9.728 3.486 7.545 1.00 95.44 93 LEU A C 1
ATOM 686 O O . LEU A 1 93 ? 9.408 2.309 7.708 1.00 95.44 93 LEU A O 1
ATOM 690 N N . GLY A 1 94 ? 9.753 4.053 6.338 1.00 94.12 94 GLY A N 1
ATOM 691 C CA . GLY A 1 94 ? 9.581 3.309 5.085 1.00 94.12 94 GLY A CA 1
ATOM 692 C C . GLY A 1 94 ? 10.910 2.851 4.473 1.00 94.12 94 GLY A C 1
ATOM 693 O O . GLY A 1 94 ? 11.976 3.068 5.037 1.00 94.12 94 GLY A O 1
ATOM 694 N N . PHE A 1 95 ? 10.861 2.290 3.262 1.00 92.31 95 PHE A N 1
ATOM 695 C CA . PHE A 1 95 ? 12.059 1.872 2.512 1.00 92.31 95 PHE A CA 1
ATOM 696 C C . PHE A 1 95 ? 12.885 3.022 1.891 1.00 92.31 95 PHE A C 1
ATOM 698 O O . PHE A 1 95 ? 13.871 2.759 1.211 1.00 92.31 95 PHE A O 1
ATOM 705 N N . GLY A 1 96 ? 12.497 4.287 2.093 1.00 91.75 96 GLY A N 1
ATOM 706 C CA . GLY A 1 96 ? 13.275 5.464 1.668 1.00 91.75 96 GLY A CA 1
ATOM 707 C C . GLY A 1 96 ? 12.882 6.100 0.326 1.00 91.75 96 GLY A C 1
ATOM 708 O O . GLY A 1 96 ? 13.331 7.201 0.034 1.00 91.75 96 GLY A O 1
ATOM 709 N N . GLY A 1 97 ? 11.995 5.486 -0.469 1.00 91.31 97 GLY A N 1
ATOM 710 C CA . GLY A 1 97 ? 11.531 6.063 -1.748 1.00 91.31 97 GLY A CA 1
ATOM 711 C C . GLY A 1 97 ? 10.529 7.226 -1.623 1.00 91.31 97 GLY A C 1
ATOM 712 O O . GLY A 1 97 ? 10.214 7.899 -2.605 1.00 91.31 97 GLY A O 1
ATOM 713 N N . GLY A 1 98 ? 9.989 7.469 -0.426 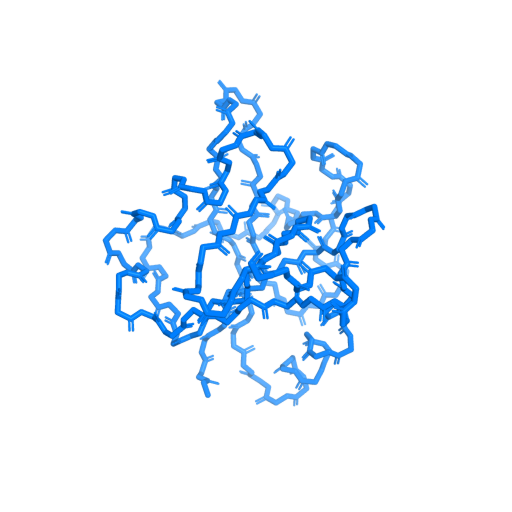1.00 93.81 98 GLY A N 1
ATOM 714 C CA . GLY A 1 98 ? 9.063 8.576 -0.162 1.00 93.81 98 GLY A CA 1
ATOM 715 C C . GLY A 1 98 ? 7.670 8.449 -0.799 1.00 93.81 98 GLY A C 1
ATOM 716 O O . GLY A 1 98 ? 6.913 9.415 -0.773 1.00 93.81 98 GLY A O 1
ATOM 717 N N . TYR A 1 99 ? 7.322 7.299 -1.390 1.00 95.50 99 TYR A N 1
ATOM 718 C CA . TYR A 1 99 ? 6.016 7.084 -2.032 1.00 95.50 99 TYR A CA 1
ATOM 719 C C . TYR A 1 99 ? 4.863 7.289 -1.050 1.00 95.50 99 TYR A C 1
ATOM 721 O O . TYR A 1 99 ? 3.983 8.113 -1.283 1.00 95.50 99 TYR A O 1
ATOM 729 N N . TYR A 1 100 ? 4.909 6.594 0.089 1.00 95.62 100 TYR A N 1
ATOM 730 C CA . TYR A 1 100 ? 3.875 6.716 1.115 1.00 95.62 100 TYR A CA 1
ATOM 731 C C . TYR A 1 100 ? 3.863 8.083 1.788 1.00 95.62 100 TYR A C 1
ATOM 733 O O . TYR A 1 100 ? 2.795 8.560 2.141 1.00 95.62 100 TYR A O 1
ATOM 741 N N . ASP A 1 101 ? 5.008 8.745 1.932 1.00 95.44 101 ASP A N 1
ATOM 742 C CA . ASP A 1 101 ? 5.063 10.074 2.545 1.00 95.44 101 ASP A CA 1
ATOM 743 C C . ASP A 1 101 ? 4.331 11.109 1.675 1.00 95.44 101 ASP A C 1
ATOM 745 O O . ASP A 1 101 ? 3.548 11.905 2.187 1.00 95.44 101 ASP A O 1
ATOM 749 N N . ARG A 1 102 ? 4.493 11.036 0.345 1.00 95.44 102 ARG A N 1
ATOM 750 C CA . ARG A 1 102 ? 3.749 11.885 -0.602 1.00 95.44 102 ARG A CA 1
ATOM 751 C C . ARG A 1 102 ? 2.282 11.490 -0.711 1.00 95.44 102 ARG A C 1
ATOM 753 O O . ARG A 1 102 ? 1.421 12.361 -0.749 1.00 95.44 102 ARG A O 1
ATOM 760 N N . LEU A 1 103 ? 1.996 10.191 -0.733 1.00 94.81 103 LEU A N 1
ATOM 761 C CA . LEU A 1 103 ? 0.638 9.668 -0.834 1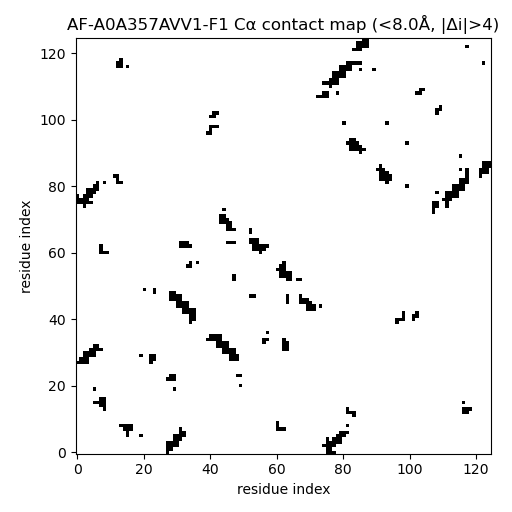.00 94.81 103 LEU A CA 1
ATOM 762 C C . LEU A 1 103 ? -0.199 10.040 0.401 1.00 94.81 103 LEU A C 1
ATOM 764 O O . LEU A 1 103 ? -1.321 10.514 0.269 1.00 94.81 103 LEU A O 1
ATOM 768 N N . LEU A 1 104 ? 0.357 9.902 1.608 1.00 94.62 104 LEU A N 1
ATOM 769 C CA . LEU A 1 104 ? -0.322 10.262 2.859 1.00 94.62 104 LEU A CA 1
ATOM 770 C C . LEU A 1 104 ? -0.493 11.777 3.038 1.00 94.62 104 LEU A C 1
ATOM 772 O O . LEU A 1 104 ? -1.338 12.194 3.831 1.00 94.62 104 LEU A O 1
ATOM 776 N N . ALA A 1 105 ? 0.282 12.585 2.311 1.00 94.81 105 ALA A N 1
ATOM 777 C CA . ALA A 1 105 ? 0.145 14.038 2.269 1.00 94.81 105 ALA A CA 1
ATOM 778 C C . ALA A 1 105 ? -0.952 14.517 1.299 1.00 94.81 105 ALA A C 1
ATOM 780 O O . ALA A 1 105 ? -1.252 15.713 1.268 1.00 94.81 105 ALA A O 1
ATOM 781 N N . LEU A 1 106 ? -1.559 13.622 0.508 1.00 94.06 106 LEU A N 1
ATOM 782 C CA . LEU A 1 106 ? -2.622 14.001 -0.415 1.00 94.06 106 LEU A CA 1
ATOM 783 C C . LEU A 1 106 ? -3.876 14.476 0.355 1.00 94.06 106 LEU A C 1
ATOM 785 O O . LEU A 1 106 ? -4.307 13.805 1.301 1.00 94.06 106 LEU A O 1
ATOM 789 N N . PRO A 1 107 ? -4.510 15.599 -0.041 1.00 93.88 107 PRO A N 1
ATOM 790 C CA . PRO A 1 107 ? -5.641 16.174 0.696 1.00 93.88 107 PRO A CA 1
ATOM 791 C C . PRO A 1 107 ? -6.836 15.227 0.877 1.00 93.88 107 PRO A C 1
ATOM 793 O O . PRO A 1 107 ? -7.468 15.213 1.932 1.00 93.88 107 PRO A O 1
ATOM 796 N N . ASN A 1 108 ? -7.122 14.400 -0.126 1.00 92.88 108 ASN A N 1
ATOM 797 C CA . ASN A 1 108 ? -8.185 13.391 -0.109 1.00 92.88 108 ASN A CA 1
ATOM 798 C C . ASN A 1 108 ? -7.943 12.262 0.911 1.00 92.88 108 ASN A C 1
ATOM 800 O O . ASN A 1 108 ? -8.898 11.630 1.353 1.00 92.88 108 ASN A O 1
ATOM 804 N N . LEU A 1 109 ? -6.700 12.040 1.352 1.00 94.38 109 LEU A N 1
ATOM 805 C CA . LEU A 1 109 ? -6.355 11.051 2.382 1.00 94.38 109 LEU A CA 1
ATOM 806 C C . LEU A 1 109 ? -6.239 11.661 3.786 1.00 94.38 109 LEU A C 1
ATOM 808 O O . LEU A 1 109 ? -6.076 10.935 4.775 1.00 94.38 109 LEU A O 1
ATOM 812 N N . ALA A 1 110 ? -6.348 12.986 3.917 1.00 92.56 110 ALA A N 1
ATOM 813 C CA . ALA A 1 110 ? -6.190 13.676 5.195 1.00 92.56 110 ALA A CA 1
ATOM 814 C C . ALA A 1 110 ? -7.171 13.152 6.257 1.00 92.56 110 ALA A C 1
ATOM 816 O O . ALA A 1 110 ? -6.774 12.927 7.402 1.00 92.56 110 ALA A O 1
ATOM 817 N N . ARG A 1 111 ? -8.420 12.875 5.857 1.00 93.00 111 ARG A N 1
ATOM 818 C CA . ARG A 1 111 ? -9.500 12.412 6.748 1.00 93.00 111 ARG A CA 1
ATOM 819 C C . ARG A 1 111 ? -9.554 10.898 6.954 1.00 93.00 111 ARG A C 1
ATOM 821 O O . ARG A 1 111 ? -10.260 10.456 7.855 1.00 93.00 111 ARG A O 1
ATOM 828 N N . ALA A 1 112 ? -8.824 10.126 6.154 1.00 96.88 112 ALA A N 1
ATOM 829 C CA . ALA A 1 112 ? -8.804 8.675 6.266 1.00 96.88 112 ALA A CA 1
ATOM 830 C C . ALA A 1 112 ? -8.144 8.230 7.579 1.00 96.88 112 ALA A C 1
ATOM 832 O O . ALA A 1 112 ? -7.129 8.808 8.002 1.00 96.88 112 ALA A O 1
ATOM 833 N N . LEU A 1 113 ? -8.678 7.167 8.187 1.00 97.38 113 LEU A N 1
ATOM 834 C CA . LEU A 1 113 ? -8.041 6.485 9.309 1.00 97.38 113 LEU A CA 1
ATOM 835 C C . LEU A 1 113 ? -6.788 5.760 8.807 1.00 97.38 113 LEU A C 1
ATOM 837 O O . LEU A 1 113 ? -6.864 4.901 7.933 1.00 97.38 113 LEU A O 1
ATOM 841 N N . LYS A 1 114 ? -5.628 6.098 9.368 1.00 97.50 114 LYS A N 1
ATOM 842 C CA . LYS A 1 114 ? -4.332 5.547 8.956 1.00 97.50 114 LYS A CA 1
ATOM 843 C C . LYS A 1 114 ? -3.926 4.458 9.942 1.00 97.50 114 LYS A C 1
ATOM 845 O O . LYS A 1 114 ? -3.802 4.734 11.132 1.00 97.50 114 LYS A O 1
ATOM 850 N N . ILE A 1 115 ? -3.735 3.237 9.453 1.00 97.44 115 ILE A N 1
ATOM 851 C CA . ILE A 1 115 ? -3.406 2.068 10.274 1.00 97.44 115 ILE A CA 1
ATOM 852 C C . ILE A 1 115 ? -2.071 1.503 9.796 1.00 97.44 115 ILE A C 1
ATOM 854 O O . ILE A 1 115 ? -1.971 1.010 8.675 1.00 97.44 115 ILE A O 1
ATOM 858 N N . GLY A 1 116 ? -1.045 1.578 10.645 1.00 96.88 116 GLY A N 1
ATOM 859 C CA . GLY A 1 116 ? 0.235 0.920 10.396 1.00 96.88 116 GLY A CA 1
ATOM 860 C C . GLY A 1 116 ? 0.116 -0.587 10.599 1.00 96.88 116 GLY A C 1
ATOM 861 O O . GLY A 1 116 ? -0.322 -1.028 11.662 1.00 96.88 116 GLY A O 1
ATOM 862 N N . LEU A 1 117 ? 0.505 -1.372 9.595 1.00 96.19 1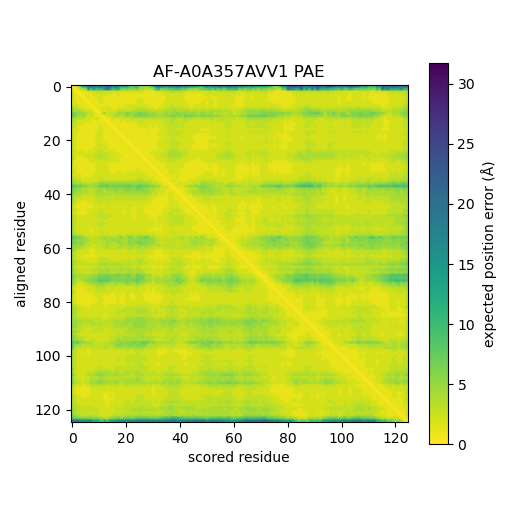17 LEU A N 1
ATOM 863 C CA . LEU A 1 117 ? 0.579 -2.828 9.705 1.00 96.19 117 LEU A CA 1
ATOM 864 C C . LEU A 1 117 ? 2.025 -3.245 9.972 1.00 96.19 117 LEU A C 1
ATOM 866 O O . LEU A 1 117 ? 2.920 -2.946 9.183 1.00 96.19 117 LEU A O 1
ATOM 870 N N . ALA A 1 118 ? 2.252 -3.918 11.099 1.00 95.88 118 ALA A N 1
ATOM 871 C CA . ALA A 1 118 ? 3.592 -4.239 11.568 1.00 95.88 118 ALA A CA 1
ATOM 872 C C . ALA A 1 118 ? 3.621 -5.559 12.341 1.00 95.88 118 ALA A C 1
ATOM 874 O O . ALA A 1 118 ? 2.716 -5.859 13.122 1.00 95.88 118 ALA A O 1
ATOM 875 N N . HIS A 1 119 ? 4.702 -6.320 12.186 1.00 95.12 119 HIS A N 1
ATOM 876 C CA . HIS A 1 119 ? 5.052 -7.357 13.149 1.00 95.12 119 HIS A CA 1
ATOM 877 C C . HIS A 1 119 ? 5.437 -6.727 14.492 1.00 95.12 119 HIS A C 1
ATOM 879 O O . HIS A 1 119 ? 5.950 -5.609 14.544 1.00 95.12 119 HIS A O 1
ATOM 885 N N . ALA A 1 120 ? 5.286 -7.479 15.585 1.00 95.44 120 ALA A N 1
ATOM 886 C CA . ALA A 1 120 ? 5.623 -6.991 16.924 1.00 95.44 120 ALA A CA 1
ATOM 887 C C . ALA A 1 120 ? 7.068 -6.456 17.026 1.00 95.44 120 ALA A C 1
ATOM 889 O O . ALA A 1 120 ? 7.298 -5.428 17.653 1.00 95.44 120 ALA A O 1
ATOM 890 N N . PHE A 1 121 ? 8.035 -7.094 16.353 1.00 94.88 121 PHE A N 1
ATOM 891 C CA . PHE A 1 121 ? 9.441 -6.661 16.362 1.00 94.88 121 PHE A CA 1
ATOM 892 C C . PHE A 1 121 ? 9.709 -5.368 15.570 1.00 94.88 121 PHE A C 1
ATOM 894 O O . PHE A 1 121 ? 10.793 -4.796 15.687 1.00 94.88 121 PHE A O 1
ATOM 901 N N . GLN A 1 122 ? 8.773 -4.929 14.727 1.00 96.31 122 GLN A N 1
ATOM 902 C CA . GLN A 1 122 ? 8.888 -3.689 13.953 1.00 96.31 122 GLN A CA 1
ATOM 903 C C . GLN A 1 122 ? 8.393 -2.473 14.743 1.00 96.31 122 GLN A C 1
ATOM 905 O O . GLN A 1 122 ? 8.649 -1.345 14.328 1.00 96.31 122 GLN A O 1
ATOM 910 N N . VAL A 1 123 ? 7.717 -2.686 15.877 1.00 96.38 123 VAL A N 1
ATOM 911 C CA . VAL A 1 123 ? 7.296 -1.613 16.779 1.00 96.38 123 VAL A CA 1
ATOM 912 C C . VAL A 1 123 ? 8.430 -1.316 17.757 1.00 96.38 123 VAL A C 1
ATOM 914 O O . VAL A 1 123 ? 8.889 -2.204 18.478 1.00 96.38 123 VAL A O 1
ATOM 917 N N . ARG A 1 124 ? 8.906 -0.073 17.752 1.00 91.56 124 ARG A N 1
ATOM 918 C CA . ARG A 1 124 ? 10.010 0.419 18.582 1.00 91.56 124 ARG A CA 1
ATOM 919 C C . ARG A 1 124 ? 9.530 1.557 19.482 1.00 91.56 124 ARG A C 1
ATOM 921 O O . ARG A 1 124 ? 8.550 2.224 19.157 1.00 91.56 124 ARG A O 1
ATOM 928 N N . ASP A 1 125 ? 10.212 1.726 20.608 1.00 81.06 125 ASP A N 1
ATOM 929 C CA . ASP A 1 125 ? 10.008 2.826 21.558 1.00 81.06 125 ASP A CA 1
ATOM 930 C C . ASP A 1 125 ? 11.058 3.924 21.352 1.00 81.06 125 ASP A C 1
ATOM 932 O O . ASP A 1 125 ? 12.219 3.564 21.039 1.00 81.06 125 ASP A O 1
#

pLDDT: mean 94.94, std 3.82, range [67.81, 98.38]